Protein AF-0000000068981668 (afdb_homodimer)

Radius of gyration: 16.99 Å; Cα contacts (8 Å, |Δi|>4): 321; chains: 2; bounding box: 35×61×33 Å

Structure (mmCIF, N/CA/C/O backbone):
data_AF-0000000068981668-model_v1
#
loop_
_entity.id
_entity.type
_entity.pdbx_description
1 polymer 'Dynein light chain'
#
loop_
_atom_site.group_PDB
_atom_site.id
_atom_site.type_symbol
_atom_site.label_atom_id
_atom_site.label_alt_id
_atom_site.label_comp_id
_atom_site.label_asym_id
_atom_site.label_entity_id
_atom_site.label_seq_id
_atom_site.pdbx_PDB_ins_code
_atom_site.Cartn_x
_atom_site.Cartn_y
_atom_site.Cartn_z
_atom_site.occupancy
_atom_site.B_iso_or_equiv
_atom_site.auth_seq_id
_atom_site.auth_comp_id
_atom_site.auth_asym_id
_atom_site.auth_atom_id
_atom_site.pdbx_PDB_model_num
ATOM 1 N N . MET A 1 1 ? -19.75 30.391 8.539 1 38.31 1 MET A N 1
ATOM 2 C CA . MET A 1 1 ? -19.766 29.062 7.953 1 38.31 1 MET A CA 1
ATOM 3 C C . MET A 1 1 ? -18.719 28.156 8.609 1 38.31 1 MET A C 1
ATOM 5 O O . MET A 1 1 ? -17.531 28.5 8.633 1 38.31 1 MET A O 1
ATOM 9 N N . SER A 1 2 ? -18.969 27.375 9.609 1 41.41 2 SER A N 1
ATOM 10 C CA . SER A 1 2 ? -18.094 26.609 10.477 1 41.41 2 SER A CA 1
ATOM 11 C C . SER A 1 2 ? -17.156 25.719 9.664 1 41.41 2 SER A C 1
ATOM 13 O O . SER A 1 2 ? -17.609 24.969 8.789 1 41.41 2 SER A O 1
ATOM 15 N N . VAL A 1 3 ? -16.016 26.094 9.336 1 48.53 3 VAL A N 1
ATOM 16 C CA . VAL A 1 3 ? -15.094 25.297 8.539 1 48.53 3 VAL A CA 1
ATOM 17 C C . VAL A 1 3 ? -15.117 23.844 9.008 1 48.53 3 VAL A C 1
ATOM 19 O O . VAL A 1 3 ? -14.766 23.547 10.156 1 48.53 3 VAL A O 1
ATOM 22 N N . ASP A 1 4 ? -16.141 23.156 8.633 1 55.5 4 ASP A N 1
ATOM 23 C CA . ASP A 1 4 ? -16.375 21.75 8.969 1 55.5 4 ASP A CA 1
ATOM 24 C C . ASP A 1 4 ? -15.07 20.984 9.109 1 55.5 4 ASP A C 1
ATOM 26 O O . ASP A 1 4 ? -14.242 20.984 8.203 1 55.5 4 ASP A O 1
ATOM 30 N N . LYS A 1 5 ? -14.578 21.078 10.398 1 73.56 5 LYS A N 1
ATOM 31 C CA . LYS A 1 5 ? -13.32 20.484 10.836 1 73.56 5 LYS A CA 1
ATOM 32 C C . LYS A 1 5 ? -13.211 19.031 10.383 1 73.56 5 LYS A C 1
ATOM 34 O O . LYS A 1 5 ? -14.148 18.25 10.562 1 73.56 5 LYS A O 1
ATOM 39 N N . VAL A 1 6 ? -12.445 18.922 9.391 1 87.12 6 VAL A N 1
ATOM 40 C CA . VAL A 1 6 ? -12.156 17.562 8.961 1 87.12 6 VAL A CA 1
ATOM 41 C C . VAL A 1 6 ? -11.562 16.766 10.125 1 87.12 6 VAL A C 1
ATOM 43 O O . VAL A 1 6 ? -10.617 17.219 10.766 1 87.12 6 VAL A O 1
ATOM 46 N N . ASP A 1 7 ? -12.273 15.758 10.555 1 92.44 7 ASP A N 1
ATOM 47 C CA . ASP A 1 7 ? -11.773 14.906 11.633 1 92.44 7 ASP A CA 1
ATOM 48 C C . ASP A 1 7 ? -10.688 13.961 11.133 1 92.44 7 ASP A C 1
ATOM 50 O O . ASP A 1 7 ? -10.867 13.281 10.117 1 92.44 7 ASP A O 1
ATOM 54 N N . VAL A 1 8 ? -9.57 14.094 11.805 1 96.75 8 VAL A N 1
ATOM 55 C CA . VAL A 1 8 ? -8.445 13.242 11.453 1 96.75 8 VAL A CA 1
ATOM 56 C C . VAL A 1 8 ? -8.023 12.414 12.664 1 96.75 8 VAL A C 1
ATOM 58 O O . VAL A 1 8 ? -7.953 12.93 13.781 1 96.75 8 VAL A O 1
ATOM 61 N N . GLN A 1 9 ? -7.852 11.125 12.445 1 98.06 9 GLN A N 1
ATOM 62 C CA . GLN A 1 9 ? -7.391 10.227 13.5 1 98.06 9 GLN A CA 1
ATOM 63 C C . GLN A 1 9 ? -6.121 9.492 13.086 1 98.06 9 GLN A C 1
ATOM 65 O O . GLN A 1 9 ? -6.164 8.617 12.219 1 98.06 9 GLN A O 1
ATOM 70 N N . ILE A 1 10 ? -5.043 9.836 13.773 1 98.38 10 ILE A N 1
ATOM 71 C CA . ILE A 1 10 ? -3.82 9.07 13.555 1 98.38 10 ILE A CA 1
ATOM 72 C C . ILE A 1 10 ? -3.924 7.719 14.258 1 98.38 10 ILE A C 1
ATOM 74 O O . ILE A 1 10 ? -4.184 7.656 15.461 1 98.38 10 ILE A O 1
ATOM 78 N N . THR A 1 11 ? -3.754 6.695 13.453 1 98.38 11 THR A N 1
ATOM 79 C CA . THR A 1 11 ? -3.975 5.371 14.023 1 98.38 11 THR A CA 1
ATOM 80 C C . THR A 1 11 ? -2.646 4.68 14.312 1 98.38 11 THR A C 1
ATOM 82 O O . THR A 1 11 ? -2.578 3.777 15.156 1 98.38 11 THR A O 1
ATOM 85 N N . ASN A 1 12 ? -1.608 4.898 13.641 1 98.56 12 ASN A N 1
ATOM 86 C CA . ASN A 1 12 ? -0.27 4.344 13.82 1 98.56 12 ASN A CA 1
ATOM 87 C C . ASN A 1 12 ? 0.8 5.277 13.25 1 98.56 12 ASN A C 1
ATOM 89 O O . ASN A 1 12 ? 0.542 6.031 12.312 1 98.56 12 ASN A O 1
ATOM 93 N N . HIS A 1 13 ? 1.938 5.262 13.961 1 98.69 13 HIS A N 1
ATOM 94 C CA . HIS A 1 13 ? 2.988 6.133 13.445 1 98.69 13 HIS A CA 1
ATOM 95 C C . HIS A 1 13 ? 4.355 5.738 14 1 98.69 13 HIS A C 1
ATOM 97 O O . HIS A 1 13 ? 4.445 5.164 15.086 1 98.69 13 HIS A O 1
ATOM 103 N N . ASN A 1 14 ? 5.332 5.852 13.242 1 98.5 14 ASN A N 1
ATOM 104 C CA . ASN A 1 14 ? 6.746 5.973 13.57 1 98.5 14 ASN A CA 1
ATOM 105 C C . ASN A 1 14 ? 7.379 7.191 12.906 1 98.5 14 ASN A C 1
ATOM 107 O O . ASN A 1 14 ? 8.156 7.051 11.953 1 98.5 14 ASN A O 1
ATOM 111 N N . MET A 1 15 ? 6.961 8.406 13.414 1 97.94 15 MET A N 1
ATOM 112 C CA . MET A 1 15 ? 7.234 9.711 12.812 1 97.94 15 MET A CA 1
ATOM 113 C C . MET A 1 15 ? 7.207 10.812 13.875 1 97.94 15 MET A C 1
ATOM 115 O O . MET A 1 15 ? 6.332 10.82 14.742 1 97.94 15 MET A O 1
ATOM 119 N N . PRO A 1 16 ? 8.156 11.703 13.898 1 97.75 16 PRO A N 1
ATOM 120 C CA . PRO A 1 16 ? 8.125 12.781 14.883 1 97.75 16 PRO A CA 1
ATOM 121 C C . PRO A 1 16 ? 6.812 13.57 14.859 1 97.75 16 PRO A C 1
ATOM 123 O O . PRO A 1 16 ? 6.242 13.789 13.789 1 97.75 16 PRO A O 1
ATOM 126 N N . GLU A 1 17 ? 6.445 14.047 16.047 1 97.56 17 GLU A N 1
ATOM 127 C CA . GLU A 1 17 ? 5.16 14.719 16.203 1 97.56 17 GLU A CA 1
ATOM 128 C C . GLU A 1 17 ? 5.062 15.938 15.281 1 97.56 17 GLU A C 1
ATOM 130 O O . GLU A 1 17 ? 4.008 16.203 14.703 1 97.56 17 GLU A O 1
ATOM 135 N N . SER A 1 18 ? 6.086 16.656 15.219 1 97.25 18 SER A N 1
ATOM 136 C CA . SER A 1 18 ? 6.086 17.844 14.375 1 97.25 18 SER A CA 1
ATOM 137 C C . SER A 1 18 ? 5.852 17.484 12.914 1 97.25 18 SER A C 1
ATOM 139 O O . SER A 1 18 ? 5.117 18.188 12.203 1 97.25 18 SER A O 1
ATOM 141 N N . MET A 1 19 ? 6.457 16.438 12.469 1 98.06 19 MET A N 1
ATOM 142 C CA . MET A 1 19 ? 6.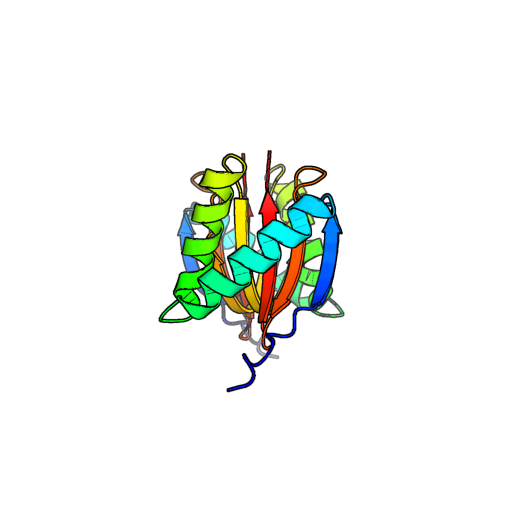281 15.969 11.102 1 98.06 19 MET A CA 1
ATOM 143 C C . MET A 1 19 ? 4.867 15.43 10.891 1 98.06 19 MET A C 1
ATOM 145 O O . MET A 1 19 ? 4.254 15.68 9.852 1 98.06 19 MET A O 1
ATOM 149 N N . GLN A 1 20 ? 4.324 14.742 11.844 1 98.5 20 GLN A N 1
ATOM 150 C CA . GLN A 1 20 ? 2.963 14.219 11.758 1 98.5 20 GLN A CA 1
ATOM 151 C C . GLN A 1 20 ? 1.961 15.336 11.484 1 98.5 20 GLN A C 1
ATOM 153 O O . GLN A 1 20 ? 1.127 15.227 10.586 1 98.5 20 GLN A O 1
ATOM 158 N N . ASP A 1 21 ? 2.133 16.406 12.281 1 97.69 21 ASP A N 1
ATOM 159 C CA . ASP A 1 21 ? 1.207 17.516 12.18 1 97.69 21 ASP A CA 1
ATOM 160 C C . ASP A 1 21 ? 1.239 18.141 10.781 1 97.69 21 ASP A C 1
ATOM 162 O O . ASP A 1 21 ? 0.191 18.391 10.18 1 97.69 21 ASP A O 1
ATOM 166 N N . GLU A 1 22 ? 2.447 18.328 10.328 1 98.06 22 GLU A N 1
ATOM 167 C CA . GLU A 1 22 ? 2.619 18.922 9.008 1 98.06 22 GLU A CA 1
ATOM 168 C C . GLU A 1 22 ? 2.078 18 7.914 1 98.06 22 GLU A C 1
ATOM 170 O O . GLU A 1 22 ? 1.377 18.453 7.008 1 98.06 22 GLU A O 1
ATOM 175 N N . VAL A 1 23 ? 2.334 16.734 7.945 1 98.62 23 VAL A N 1
ATOM 176 C CA . VAL A 1 23 ? 1.944 15.75 6.938 1 98.62 23 VAL A CA 1
ATOM 177 C C . VAL A 1 23 ? 0.423 15.617 6.902 1 98.62 23 VAL A C 1
ATOM 179 O O . VAL A 1 23 ? -0.183 15.617 5.828 1 98.62 23 VAL A O 1
ATOM 182 N N . VAL A 1 24 ? -0.164 15.547 8.062 1 98.5 24 VAL A N 1
ATOM 183 C CA . VAL A 1 24 ? -1.61 15.375 8.148 1 98.5 24 VAL A CA 1
ATOM 184 C C . VAL A 1 24 ? -2.311 16.609 7.598 1 98.5 24 VAL A C 1
ATOM 186 O O . VAL A 1 24 ? -3.268 16.5 6.828 1 98.5 24 VAL A O 1
ATOM 189 N N . LYS A 1 25 ? -1.823 17.781 7.992 1 97.88 25 LYS A N 1
ATOM 190 C CA . LYS A 1 25 ? -2.395 19.031 7.492 1 97.88 25 LYS A CA 1
ATOM 191 C C . LYS A 1 25 ? -2.312 19.109 5.969 1 97.88 25 LYS A C 1
ATOM 193 O O . LYS A 1 25 ? -3.293 19.453 5.305 1 97.88 25 LYS A O 1
ATOM 198 N N . SER A 1 26 ? -1.172 18.781 5.449 1 98.56 26 SER A N 1
ATOM 199 C CA . SER A 1 26 ? -0.969 18.812 4.004 1 98.56 26 SER A CA 1
ATOM 200 C C . SER A 1 26 ? -1.841 17.766 3.309 1 98.56 26 SER A C 1
ATOM 202 O O . SER A 1 26 ? -2.396 18.031 2.238 1 98.56 26 SER A O 1
ATOM 204 N N . ALA A 1 27 ? -1.957 16.609 3.918 1 98.69 27 ALA A N 1
ATOM 205 C CA . ALA A 1 27 ? -2.76 15.539 3.338 1 98.69 27 ALA A CA 1
ATOM 206 C C . ALA A 1 27 ? -4.227 15.945 3.227 1 98.69 27 ALA A C 1
ATOM 208 O O . ALA A 1 27 ? -4.883 15.656 2.225 1 98.69 27 ALA A O 1
ATOM 209 N N . VAL A 1 28 ? -4.684 16.594 4.27 1 98.12 28 VAL A N 1
ATOM 210 C CA . VAL A 1 28 ? -6.07 17.047 4.266 1 98.12 28 VAL A CA 1
ATOM 211 C C . VAL A 1 28 ? -6.281 18.062 3.145 1 98.12 28 VAL A C 1
ATOM 213 O O . VAL A 1 28 ? -7.258 17.984 2.395 1 98.12 28 VAL A O 1
ATOM 216 N N . ALA A 1 29 ? -5.352 18.984 3.008 1 98.12 29 ALA A N 1
ATOM 217 C CA . ALA A 1 29 ? -5.445 20 1.956 1 98.12 29 ALA A CA 1
ATOM 218 C C . ALA A 1 29 ? -5.418 19.359 0.573 1 98.12 29 ALA A C 1
ATOM 220 O O . ALA A 1 29 ? -6.215 19.703 -0.299 1 98.12 29 ALA A O 1
ATOM 221 N N . ILE A 1 30 ? -4.555 18.422 0.35 1 98.56 30 ILE A N 1
ATOM 222 C CA . ILE A 1 30 ? -4.402 17.734 -0.933 1 98.56 30 ILE A CA 1
ATOM 223 C C . ILE A 1 30 ? -5.652 16.922 -1.239 1 98.56 30 ILE A C 1
ATOM 225 O O . ILE A 1 30 ? -6.125 16.891 -2.379 1 98.56 30 ILE A O 1
ATOM 229 N N . LEU A 1 31 ? -6.148 16.281 -0.187 1 98 31 LEU A N 1
ATOM 230 C CA . LEU A 1 31 ? -7.348 15.453 -0.348 1 98 31 LEU A CA 1
ATOM 231 C C . LEU A 1 31 ? -8.531 16.312 -0.799 1 98 31 LEU A C 1
ATOM 233 O O . LEU A 1 31 ? -9.289 15.906 -1.683 1 98 31 LEU A O 1
ATOM 237 N N . MET A 1 32 ? -8.664 17.5 -0.226 1 95.81 32 MET A N 1
ATOM 238 C CA . MET A 1 32 ? -9.766 18.391 -0.525 1 95.81 32 MET A CA 1
ATOM 239 C C . MET A 1 32 ? -9.664 18.938 -1.948 1 95.81 32 MET A C 1
ATOM 241 O O . MET A 1 32 ? -10.672 19.297 -2.557 1 95.81 32 MET A O 1
ATOM 245 N N . GLU A 1 33 ? -8.469 18.844 -2.5 1 96.94 33 GLU A N 1
ATOM 246 C CA . GLU A 1 33 ? -8.25 19.375 -3.844 1 96.94 33 GLU A CA 1
ATOM 247 C C . GLU A 1 33 ? -8.273 18.266 -4.887 1 96.94 33 GLU A C 1
ATOM 249 O O . GLU A 1 33 ? -8.305 18.531 -6.09 1 96.94 33 GLU A O 1
ATOM 254 N N . SER A 1 34 ? -8.258 17.047 -4.445 1 97.38 34 SER A N 1
ATOM 255 C CA . SER A 1 34 ? -8.148 15.914 -5.363 1 97.38 34 SER A CA 1
ATOM 256 C C . SER A 1 34 ? -9.5 15.562 -5.973 1 97.38 34 SER A C 1
ATOM 258 O O . SER A 1 34 ? -10.406 15.125 -5.266 1 97.38 34 SER A O 1
ATOM 260 N N . ASN A 1 35 ? -9.508 15.734 -7.34 1 97.06 35 ASN A N 1
ATOM 261 C CA . ASN A 1 35 ? -10.68 15.375 -8.133 1 97.06 35 ASN A CA 1
ATOM 262 C C . ASN A 1 35 ? -10.281 14.75 -9.461 1 97.06 35 ASN A C 1
ATOM 264 O O . ASN A 1 35 ? -9.711 15.422 -10.328 1 97.06 35 ASN A O 1
ATOM 268 N N . PRO A 1 36 ? -10.633 13.461 -9.562 1 97.88 36 PRO A N 1
ATOM 269 C CA . PRO A 1 36 ? -11.32 12.523 -8.68 1 97.88 36 PRO A CA 1
ATOM 270 C C . PRO A 1 36 ? -10.469 12.094 -7.488 1 97.88 36 PRO A C 1
ATOM 272 O O . PRO A 1 36 ? -9.25 12.32 -7.484 1 97.88 36 PRO A O 1
ATOM 275 N N . LEU A 1 37 ? -11.039 11.445 -6.422 1 96.62 37 LEU A N 1
ATOM 276 C CA . LEU A 1 37 ? -10.406 11.094 -5.152 1 96.62 37 LEU A CA 1
ATOM 277 C C . LEU A 1 37 ? -9.188 10.211 -5.375 1 96.62 37 LEU A C 1
ATOM 279 O O . LEU A 1 37 ? -8.203 10.305 -4.633 1 96.62 37 LEU A O 1
ATOM 283 N N . ASN A 1 38 ? -9.25 9.43 -6.406 1 98.25 38 ASN A N 1
ATOM 284 C CA . ASN A 1 38 ? -8.195 8.445 -6.625 1 98.25 38 ASN A CA 1
ATOM 285 C C . ASN A 1 38 ? -6.93 9.102 -7.168 1 98.25 38 ASN A C 1
ATOM 287 O O . ASN A 1 38 ? -5.918 8.43 -7.375 1 98.25 38 ASN A O 1
ATOM 291 N N . THR A 1 39 ? -6.879 10.445 -7.387 1 98.62 39 THR A N 1
ATOM 292 C CA . THR A 1 39 ? -5.664 11.164 -7.766 1 98.62 39 THR A CA 1
ATOM 293 C C . THR A 1 39 ? -4.84 11.516 -6.535 1 98.62 39 THR A C 1
ATOM 295 O O . THR A 1 39 ? -3.664 11.867 -6.648 1 98.62 39 THR A O 1
ATOM 298 N N . PHE A 1 40 ? -5.41 11.32 -5.348 1 98.81 40 PHE A N 1
ATOM 299 C CA . PHE A 1 40 ? -4.805 11.727 -4.086 1 98.81 40 PHE A CA 1
ATOM 300 C C . PHE A 1 40 ? -3.477 11.016 -3.865 1 98.81 40 PHE A C 1
ATOM 302 O O . PHE A 1 40 ? -2.469 11.648 -3.545 1 98.81 40 PHE A O 1
ATOM 309 N N . PRO A 1 41 ? -3.434 9.688 -4.086 1 98.94 41 PRO A N 1
ATOM 310 C CA . PRO A 1 41 ? -2.184 9 -3.748 1 98.94 41 PRO A CA 1
ATOM 311 C C . PRO A 1 41 ? -0.99 9.531 -4.543 1 98.94 41 PRO A C 1
ATOM 313 O O . PRO A 1 41 ? 0.103 9.68 -3.99 1 98.94 41 PRO A O 1
ATOM 316 N N . ALA A 1 42 ? -1.28 9.844 -5.766 1 98.88 42 ALA A N 1
ATOM 317 C CA . ALA A 1 42 ? -0.193 10.344 -6.605 1 98.88 42 ALA A CA 1
ATOM 318 C C . ALA A 1 42 ? 0.277 11.719 -6.137 1 98.88 42 ALA A C 1
ATOM 320 O O . ALA A 1 42 ? 1.48 11.969 -6.039 1 98.88 42 ALA A O 1
ATOM 321 N N . LYS A 1 43 ? -0.641 12.539 -5.844 1 98.88 43 LYS A N 1
ATOM 322 C CA . LYS A 1 43 ? -0.322 13.891 -5.387 1 98.88 43 LYS A CA 1
ATOM 323 C C . LYS A 1 43 ? 0.379 13.859 -4.031 1 98.88 43 LYS A C 1
ATOM 325 O O . LYS A 1 43 ? 1.348 14.586 -3.807 1 98.88 43 LYS A O 1
ATOM 330 N N . MET A 1 44 ? -0.106 13.008 -3.178 1 98.94 44 MET A N 1
ATOM 331 C CA . MET A 1 44 ? 0.476 12.906 -1.843 1 98.94 44 MET A CA 1
ATOM 332 C C . MET A 1 44 ? 1.9 12.367 -1.91 1 98.94 44 MET A C 1
ATOM 334 O O . MET A 1 44 ? 2.795 12.875 -1.231 1 98.94 44 MET A O 1
ATOM 338 N N . LYS A 1 45 ? 2.041 11.328 -2.643 1 98.94 45 LYS A N 1
ATOM 339 C CA . LYS A 1 45 ? 3.383 10.781 -2.816 1 98.94 45 LYS A CA 1
ATOM 340 C C . LYS A 1 45 ? 4.344 11.836 -3.357 1 98.94 45 LYS A C 1
ATOM 342 O O . LYS A 1 45 ? 5.488 11.93 -2.906 1 98.94 45 LYS A O 1
ATOM 347 N N . GLU A 1 46 ? 3.914 12.555 -4.344 1 98.75 46 GLU A N 1
ATOM 348 C CA . GLU A 1 46 ? 4.738 13.609 -4.926 1 98.75 46 GLU A CA 1
ATOM 349 C C . GLU A 1 46 ? 5.109 14.656 -3.883 1 98.75 46 GLU A C 1
ATOM 351 O O . GLU A 1 46 ? 6.266 15.086 -3.811 1 98.75 46 GLU A O 1
ATOM 356 N N . TYR A 1 47 ? 4.16 15.086 -3.129 1 98.81 47 TYR A N 1
ATOM 357 C CA . TYR A 1 47 ? 4.395 16.047 -2.062 1 98.81 47 TYR A CA 1
ATOM 358 C C . TYR A 1 47 ? 5.465 15.547 -1.097 1 98.81 47 TYR A C 1
ATOM 360 O O . TYR A 1 47 ? 6.387 16.281 -0.743 1 98.81 47 TYR A O 1
ATOM 368 N N . MET A 1 48 ? 5.344 14.312 -0.689 1 98.81 48 MET A N 1
ATOM 369 C CA . MET A 1 48 ? 6.27 13.734 0.282 1 98.81 48 MET A CA 1
ATOM 370 C C . MET A 1 48 ? 7.672 13.617 -0.304 1 98.81 48 MET A C 1
ATOM 372 O O . MET A 1 48 ? 8.656 13.93 0.365 1 98.81 48 MET A O 1
ATOM 376 N N . ASP A 1 49 ? 7.684 13.188 -1.525 1 98.62 49 ASP A N 1
ATOM 377 C CA . ASP A 1 49 ? 8.977 13.031 -2.188 1 98.62 49 ASP A CA 1
ATOM 378 C C . ASP A 1 49 ? 9.688 14.383 -2.32 1 98.62 49 ASP A C 1
ATOM 380 O O . ASP A 1 49 ? 10.914 14.453 -2.221 1 98.62 49 ASP A O 1
ATOM 384 N N . ARG A 1 50 ? 8.969 15.367 -2.535 1 98.44 50 ARG A N 1
ATOM 385 C CA . ARG A 1 50 ? 9.523 16.703 -2.715 1 98.44 50 ARG A CA 1
ATOM 386 C C . ARG A 1 50 ? 9.93 17.312 -1.377 1 98.44 50 ARG A C 1
ATOM 388 O O . ARG A 1 50 ? 10.977 17.953 -1.274 1 98.44 50 ARG A O 1
ATOM 395 N N . THR A 1 51 ? 9.148 17.078 -0.385 1 98.25 51 THR A N 1
ATOM 396 C CA . THR A 1 51 ? 9.305 17.75 0.896 1 98.25 51 THR A CA 1
ATOM 397 C C . THR A 1 51 ? 10.328 17.031 1.769 1 98.25 51 THR A C 1
ATOM 399 O O . THR A 1 51 ? 11.094 17.672 2.488 1 98.25 51 THR A O 1
ATOM 402 N N . TYR A 1 52 ? 10.367 15.656 1.704 1 97.25 52 TYR A N 1
ATOM 403 C CA . TYR A 1 52 ? 11.164 14.906 2.668 1 97.25 52 TYR A CA 1
ATOM 404 C C . TYR A 1 52 ? 12.148 13.984 1.961 1 97.25 52 TYR A C 1
ATOM 406 O O . TYR A 1 52 ? 12.688 13.062 2.57 1 97.25 52 TYR A O 1
ATOM 414 N N . ARG A 1 53 ? 12.414 14.109 0.78 1 95.25 53 ARG A N 1
ATOM 415 C CA . ARG A 1 53 ? 13.297 13.281 -0.032 1 95.25 53 ARG A CA 1
ATOM 416 C C . ARG A 1 53 ? 12.57 12.055 -0.555 1 95.25 53 ARG A C 1
ATOM 418 O O . ARG A 1 53 ? 11.617 11.57 0.073 1 95.25 53 ARG A O 1
ATOM 425 N N . PRO A 1 54 ? 13.023 11.445 -1.547 1 96.94 54 PRO A N 1
ATOM 426 C CA . PRO A 1 54 ? 12.258 10.477 -2.334 1 96.94 54 PRO A CA 1
ATOM 427 C C . PRO A 1 54 ? 12.148 9.117 -1.645 1 96.94 54 PRO A C 1
ATOM 429 O O . PRO A 1 54 ? 12.883 8.836 -0.695 1 96.94 54 PRO A O 1
ATOM 432 N N . ARG A 1 55 ? 11.227 8.266 -2.195 1 97.31 55 ARG A N 1
ATOM 433 C CA . ARG A 1 55 ? 10.906 6.859 -1.956 1 97.31 55 ARG A CA 1
ATOM 434 C C . ARG A 1 55 ? 9.758 6.723 -0.96 1 97.31 55 ARG A C 1
ATOM 436 O O . ARG A 1 55 ? 9.828 5.914 -0.032 1 97.31 55 ARG A O 1
ATOM 443 N N . TRP A 1 56 ? 8.875 7.641 -1.054 1 98.81 56 TRP A N 1
ATOM 444 C CA . TRP A 1 56 ? 7.621 7.504 -0.322 1 98.81 56 TRP A CA 1
ATOM 445 C C . TRP A 1 56 ? 6.598 6.723 -1.14 1 98.81 56 TRP A C 1
ATO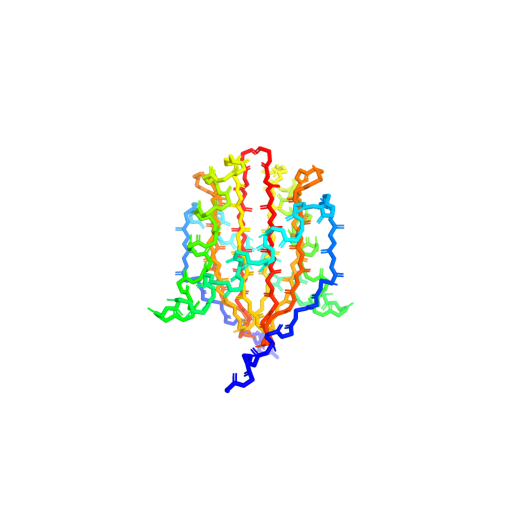M 447 O O . TRP A 1 56 ? 6.652 6.719 -2.371 1 98.81 56 TRP A O 1
ATOM 457 N N . HIS A 1 57 ? 5.617 6.074 -0.506 1 98.94 57 HIS A N 1
ATOM 458 C CA . HIS A 1 57 ? 4.477 5.352 -1.055 1 98.94 57 HIS A CA 1
ATOM 459 C C . HIS A 1 57 ? 3.184 5.738 -0.345 1 98.94 57 HIS A C 1
ATOM 461 O O . HIS A 1 57 ? 3.188 6.008 0.858 1 98.94 57 HIS A O 1
ATOM 467 N N . CYS A 1 58 ? 2.143 5.781 -1.076 1 98.94 58 CYS A N 1
ATOM 468 C CA . CYS A 1 58 ? 0.872 6.199 -0.494 1 98.94 58 CYS A CA 1
ATOM 469 C C . CYS A 1 58 ? -0.244 5.234 -0.872 1 98.94 58 CYS A C 1
ATOM 471 O O . CYS A 1 58 ? -0.424 4.914 -2.049 1 98.94 58 CYS A O 1
ATOM 473 N N . ILE A 1 59 ? -0.954 4.719 0.072 1 98.94 59 ILE A N 1
ATOM 474 C CA . ILE A 1 59 ? -2.158 3.91 -0.079 1 98.94 59 ILE A CA 1
ATOM 475 C C . ILE A 1 59 ? -3.346 4.625 0.562 1 98.94 59 ILE A C 1
ATOM 477 O O . ILE A 1 59 ? -3.229 5.172 1.662 1 98.94 59 ILE A O 1
ATOM 481 N N . MET A 1 60 ? -4.414 4.738 -0.107 1 98.88 60 MET A N 1
ATOM 482 C CA . MET A 1 60 ? -5.633 5.328 0.44 1 98.88 60 MET A CA 1
ATOM 483 C C . MET A 1 60 ? -6.84 4.438 0.156 1 98.88 60 MET A C 1
ATOM 485 O O . MET A 1 60 ? -7.035 3.994 -0.977 1 98.88 60 MET A O 1
ATOM 489 N N . GLY A 1 61 ? -7.664 4.215 1.151 1 98.5 61 GLY A N 1
ATOM 490 C CA . GLY A 1 61 ? -8.883 3.457 0.931 1 98.5 61 GLY A CA 1
ATOM 491 C C . GLY A 1 61 ? -9.727 3.305 2.184 1 98.5 61 GLY A C 1
ATOM 492 O O . GLY A 1 61 ? -9.352 3.791 3.254 1 98.5 61 GLY A O 1
ATOM 493 N N . LYS A 1 62 ? -10.852 2.637 2.051 1 97.62 62 LYS A N 1
ATOM 494 C CA . LYS A 1 62 ? -11.773 2.455 3.17 1 97.62 62 LYS A CA 1
ATOM 495 C C . LYS A 1 62 ? -11.703 1.031 3.713 1 97.62 62 LYS A C 1
ATOM 497 O O . LYS A 1 62 ? -11.992 0.794 4.887 1 97.62 62 LYS A O 1
ATOM 502 N N . ASN A 1 63 ? -11.281 0.102 2.867 1 97.31 63 ASN A N 1
ATOM 503 C CA . ASN A 1 63 ? -11.242 -1.311 3.234 1 97.31 63 ASN A CA 1
ATOM 504 C C . ASN A 1 63 ? -10.008 -2.006 2.664 1 97.31 63 ASN A C 1
ATOM 506 O O . ASN A 1 63 ? -10.047 -2.531 1.55 1 97.31 63 ASN A O 1
ATOM 510 N N . TYR A 1 64 ? -8.984 -2.045 3.482 1 98.62 64 TYR A N 1
ATOM 511 C CA . TYR A 1 64 ? -7.766 -2.748 3.09 1 98.62 64 TYR A CA 1
ATOM 512 C C . TYR A 1 64 ? -6.902 -3.068 4.305 1 98.62 64 TYR A C 1
ATOM 514 O O . TYR A 1 64 ? -7.074 -2.473 5.371 1 98.62 64 TYR A O 1
ATOM 522 N N . CYS A 1 65 ? -5.996 -3.973 4.191 1 98.69 65 CYS A N 1
ATOM 523 C CA . CYS A 1 65 ? -4.934 -4.285 5.141 1 98.69 65 CYS A CA 1
ATOM 524 C C . CYS A 1 65 ? -3.578 -4.344 4.441 1 98.69 65 CYS A C 1
ATOM 526 O O . CYS A 1 65 ? -3.51 -4.398 3.213 1 98.69 65 CYS A O 1
ATOM 528 N N . SER A 1 66 ? -2.533 -4.211 5.188 1 98.81 66 SER A N 1
ATOM 529 C CA . SER A 1 66 ? -1.218 -4.113 4.562 1 98.81 66 SER A CA 1
ATOM 530 C C . SER A 1 66 ? -0.127 -4.641 5.488 1 98.81 66 SER A C 1
ATOM 532 O O . SER A 1 66 ? -0.352 -4.805 6.691 1 98.81 66 SER A O 1
ATOM 534 N N . ASN A 1 67 ? 0.918 -4.984 4.977 1 98.81 67 ASN A N 1
ATOM 535 C CA . ASN A 1 67 ? 2.197 -5.199 5.645 1 98.81 67 ASN A CA 1
ATOM 536 C C . ASN A 1 67 ? 3.361 -4.676 4.812 1 98.81 67 ASN A C 1
ATOM 538 O O . ASN A 1 67 ? 3.582 -5.137 3.689 1 98.81 67 ASN A O 1
ATOM 542 N N . VAL A 1 68 ? 4.027 -3.59 5.336 1 98.56 68 VAL A N 1
ATOM 543 C CA . VAL A 1 68 ? 5.07 -2.9 4.586 1 98.56 68 VAL A CA 1
ATOM 544 C C . VAL A 1 68 ? 6.305 -2.725 5.469 1 98.56 68 VAL A C 1
ATOM 546 O O . VAL A 1 68 ? 6.211 -2.754 6.695 1 98.56 68 VAL A O 1
ATOM 549 N N . SER A 1 69 ? 7.469 -2.623 4.898 1 97.56 69 SER A N 1
ATOM 550 C CA . SER A 1 69 ? 8.688 -2.215 5.594 1 97.56 69 SER A CA 1
ATOM 551 C C . SER A 1 69 ? 9 -0.747 5.332 1 97.56 69 SER A C 1
ATOM 553 O O . SER A 1 69 ? 8.68 -0.214 4.27 1 97.56 69 SER A O 1
ATOM 555 N N . PHE A 1 70 ? 9.5 -0.079 6.246 1 97.62 70 PHE A N 1
ATOM 556 C CA . PHE A 1 70 ? 9.766 1.351 6.145 1 97.62 70 PHE A CA 1
ATOM 557 C C . PHE A 1 70 ? 11.047 1.719 6.879 1 97.62 70 PHE A C 1
ATOM 559 O O . PHE A 1 70 ? 11.547 0.943 7.703 1 97.62 70 PHE A O 1
ATOM 566 N N . VAL A 1 71 ? 11.555 2.873 6.52 1 96.44 71 VAL A N 1
ATOM 567 C CA . VAL A 1 71 ? 12.672 3.461 7.258 1 96.44 71 VAL A CA 1
ATOM 568 C C . VAL A 1 71 ? 12.156 4.086 8.555 1 96.44 71 VAL A C 1
ATOM 570 O O . VAL A 1 71 ? 11.133 4.766 8.562 1 96.44 71 VAL A O 1
ATOM 573 N N . GLU A 1 72 ? 12.945 3.834 9.578 1 96.75 72 GLU A N 1
ATOM 574 C CA . GLU A 1 72 ? 12.555 4.355 10.891 1 96.75 72 GLU A CA 1
ATOM 575 C C . GLU A 1 72 ? 12.297 5.859 10.828 1 96.75 72 GLU A C 1
ATOM 577 O O . GLU A 1 72 ? 13.062 6.598 10.203 1 96.75 72 GLU A O 1
ATOM 582 N N . GLY A 1 73 ? 11.156 6.297 11.422 1 97.62 73 GLY A N 1
ATOM 583 C CA . GLY A 1 73 ? 10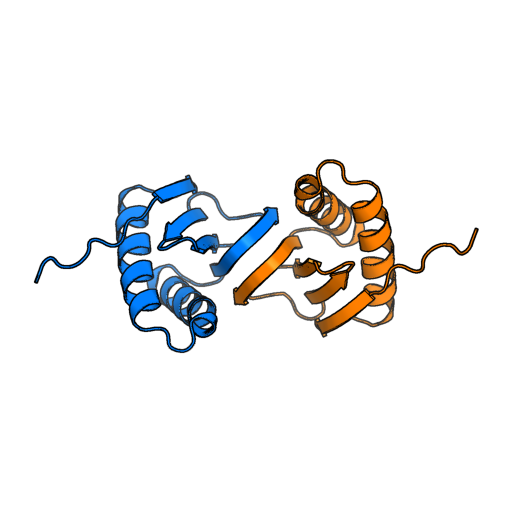.836 7.711 11.508 1 97.62 73 GLY A CA 1
ATOM 584 C C . GLY A 1 73 ? 10.031 8.219 10.328 1 97.62 73 GLY A C 1
ATOM 585 O O . GLY A 1 73 ? 9.703 9.406 10.258 1 97.62 73 GLY A O 1
ATOM 586 N N . ASN A 1 74 ? 9.734 7.309 9.383 1 98.31 74 ASN A N 1
ATOM 587 C CA . ASN A 1 74 ? 9.094 7.734 8.141 1 98.31 74 ASN A CA 1
ATOM 588 C C . ASN A 1 74 ? 7.867 6.883 7.828 1 98.31 74 ASN A C 1
ATOM 590 O O . ASN A 1 74 ? 7.758 6.324 6.734 1 98.31 74 ASN A O 1
ATOM 594 N N . PHE A 1 75 ? 6.957 6.824 8.789 1 98.81 75 PHE A N 1
ATOM 595 C CA . PHE A 1 75 ? 5.75 6.012 8.672 1 98.81 75 PHE A CA 1
ATOM 596 C C . PHE A 1 75 ? 4.586 6.66 9.406 1 98.81 75 PHE A C 1
ATOM 598 O O . PHE A 1 75 ? 4.727 7.078 10.555 1 98.81 75 PHE A O 1
ATOM 605 N N . ILE A 1 76 ? 3.422 6.723 8.727 1 98.88 76 ILE A N 1
ATOM 606 C CA . ILE A 1 76 ? 2.23 7.191 9.422 1 98.88 76 ILE A CA 1
ATOM 607 C C . ILE A 1 76 ? 0.982 6.617 8.75 1 98.88 76 ILE A C 1
ATOM 609 O O . ILE A 1 76 ? 0.93 6.484 7.527 1 98.88 76 ILE A O 1
ATOM 613 N N . THR A 1 77 ? -0.003 6.246 9.523 1 98.88 77 THR A N 1
ATOM 614 C CA . THR A 1 77 ? -1.343 5.875 9.086 1 98.88 77 THR A CA 1
ATOM 615 C C . THR A 1 77 ? -2.396 6.73 9.781 1 98.88 77 THR A C 1
ATOM 617 O O . THR A 1 77 ? -2.359 6.906 11 1 98.88 77 THR A O 1
ATOM 620 N N . PHE A 1 78 ? -3.33 7.234 9.094 1 98.81 78 PHE A N 1
ATOM 621 C CA . PHE A 1 78 ? -4.379 8.039 9.703 1 98.81 78 PHE A CA 1
ATOM 622 C C . PHE A 1 78 ? -5.668 7.953 8.891 1 98.81 78 PHE A C 1
ATOM 624 O O . PHE A 1 78 ? -5.652 7.535 7.734 1 98.81 78 PHE A O 1
ATOM 631 N N . ILE A 1 79 ? -6.785 8.336 9.5 1 98.69 79 ILE A N 1
ATOM 632 C CA . ILE A 1 79 ? -8.109 8.289 8.891 1 98.69 79 ILE A CA 1
ATOM 633 C C . ILE A 1 79 ? -8.625 9.703 8.656 1 98.69 79 ILE A C 1
ATOM 635 O O . ILE A 1 79 ? -8.555 10.555 9.547 1 98.69 79 ILE A O 1
ATOM 639 N N . VAL A 1 80 ? -9.078 9.945 7.48 1 97.06 80 VAL A N 1
ATOM 640 C CA . VAL A 1 80 ? -9.719 11.211 7.125 1 97.06 80 VAL A CA 1
ATOM 641 C C . VAL A 1 80 ? -10.992 10.938 6.328 1 97.06 80 VAL A C 1
ATOM 643 O O . VAL A 1 80 ? -10.945 10.32 5.258 1 97.06 80 VAL A O 1
ATOM 646 N N . ASP A 1 81 ? -12.141 11.383 6.871 1 93.44 81 ASP A N 1
ATOM 647 C CA . ASP A 1 81 ? -13.422 11.219 6.199 1 93.44 81 ASP A CA 1
ATOM 648 C C . ASP A 1 81 ? -13.656 9.766 5.797 1 93.44 81 ASP A C 1
ATOM 650 O O . ASP A 1 81 ? -14.039 9.484 4.656 1 93.44 81 ASP A O 1
ATOM 654 N N . GLY A 1 82 ? -13.25 8.867 6.656 1 95.75 82 GLY A N 1
ATOM 655 C CA . GLY A 1 82 ? -13.516 7.453 6.457 1 95.75 82 GLY A CA 1
ATOM 656 C C . GLY A 1 82 ? -12.477 6.762 5.605 1 95.75 82 GLY A C 1
ATOM 657 O O . GLY A 1 82 ? -12.5 5.539 5.449 1 95.75 82 GLY A O 1
ATOM 658 N N . HIS A 1 83 ? -11.562 7.492 5.082 1 97.75 83 HIS A N 1
ATOM 659 C CA . HIS A 1 83 ? -10.469 6.906 4.305 1 97.75 83 HIS A CA 1
ATOM 660 C C . HIS A 1 83 ? -9.234 6.68 5.168 1 97.75 83 HIS A C 1
ATOM 662 O O . HIS A 1 83 ? -8.828 7.566 5.922 1 97.75 83 HIS A O 1
ATOM 668 N N . VAL A 1 84 ? -8.74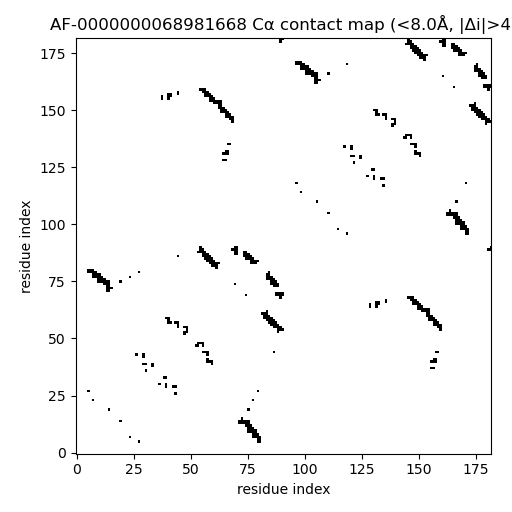2 5.496 5.102 1 98.56 84 VAL A N 1
ATOM 669 C CA . VAL A 1 84 ? -7.473 5.176 5.746 1 98.56 84 VAL A CA 1
ATOM 670 C C . VAL A 1 84 ? -6.316 5.496 4.805 1 98.56 84 VAL A C 1
ATOM 672 O O . VAL A 1 84 ? -6.285 5.023 3.666 1 98.56 84 VAL A O 1
ATOM 675 N N . ILE A 1 85 ? -5.387 6.312 5.266 1 98.88 85 ILE A N 1
ATOM 676 C CA . ILE A 1 85 ? -4.23 6.719 4.473 1 98.88 85 ILE A CA 1
ATOM 677 C C . ILE A 1 85 ? -2.953 6.176 5.109 1 98.88 85 ILE A C 1
ATOM 679 O O . ILE A 1 85 ? -2.721 6.355 6.305 1 98.88 85 ILE A O 1
ATOM 683 N N . LEU A 1 86 ? -2.193 5.48 4.34 1 98.94 86 LEU A N 1
ATOM 684 C CA . LEU A 1 86 ? -0.891 4.953 4.734 1 98.94 86 LEU A CA 1
ATOM 685 C C . LEU A 1 86 ? 0.229 5.629 3.949 1 98.94 86 LEU A C 1
ATOM 687 O O . LEU A 1 86 ? 0.233 5.598 2.717 1 98.94 86 LEU A O 1
ATOM 691 N N . LEU A 1 87 ? 1.132 6.301 4.656 1 98.94 87 LEU A N 1
ATOM 692 C CA . LEU A 1 87 ? 2.338 6.91 4.102 1 98.94 87 LEU A CA 1
ATOM 693 C C . LEU A 1 87 ? 3.59 6.293 4.719 1 98.94 87 LEU A C 1
ATOM 695 O O . LEU A 1 87 ? 3.703 6.195 5.941 1 98.94 87 LEU A O 1
ATOM 699 N N . PHE A 1 88 ? 4.461 5.828 3.811 1 98.88 88 PHE A N 1
ATOM 700 C CA . PHE A 1 88 ? 5.699 5.285 4.352 1 98.88 88 PHE A CA 1
ATOM 701 C C . PHE A 1 88 ? 6.844 5.445 3.355 1 98.88 88 PHE A C 1
ATOM 703 O O . PHE A 1 88 ? 6.621 5.453 2.143 1 98.88 88 PHE A O 1
ATOM 710 N N . ARG A 1 89 ? 8 5.664 3.902 1 98.56 89 ARG A N 1
ATOM 711 C CA . ARG A 1 89 ? 9.211 5.793 3.096 1 98.56 89 ARG A CA 1
ATOM 712 C C . ARG A 1 89 ? 10.055 4.523 3.164 1 98.56 89 ARG A C 1
ATOM 714 O O . ARG A 1 89 ? 10.102 3.859 4.203 1 98.56 89 ARG A O 1
ATOM 721 N N . THR A 1 90 ? 10.68 4.199 2.064 1 97.94 90 THR A N 1
ATOM 722 C CA . THR A 1 90 ? 11.586 3.055 2.057 1 97.94 90 THR A CA 1
ATOM 723 C C . THR A 1 90 ? 13.023 3.512 1.858 1 97.94 90 THR A C 1
ATOM 725 O O . THR A 1 90 ? 13.281 4.695 1.64 1 97.94 90 THR A O 1
ATOM 728 N N . ALA A 1 91 ? 14.039 2.521 2.041 1 89.56 91 ALA A N 1
ATOM 729 C CA . ALA A 1 91 ? 15.461 2.842 1.962 1 89.56 91 ALA A CA 1
ATOM 730 C C . ALA A 1 91 ? 15.914 2.988 0.511 1 89.56 91 ALA A C 1
ATOM 732 O O . ALA A 1 91 ? 15.32 2.389 -0.391 1 89.56 91 ALA A O 1
ATOM 733 N N . MET B 1 1 ? -16.141 -33.25 -6.461 1 38.19 1 MET B N 1
ATOM 734 C CA . MET B 1 1 ? -16.266 -31.922 -5.859 1 38.19 1 MET B CA 1
ATOM 735 C C . MET B 1 1 ? -15.461 -30.891 -6.645 1 38.19 1 MET B C 1
ATOM 737 O O . MET B 1 1 ? -14.25 -31.047 -6.828 1 38.19 1 MET B O 1
ATOM 741 N N . SER B 1 2 ? -15.961 -30.156 -7.602 1 41.69 2 SER B N 1
ATOM 742 C CA . SER B 1 2 ? -15.336 -29.25 -8.562 1 41.69 2 SER B CA 1
ATOM 743 C C . SER B 1 2 ? -14.438 -28.234 -7.867 1 41.69 2 SER B C 1
ATOM 745 O O . SER B 1 2 ? -14.859 -27.578 -6.918 1 41.69 2 SER B O 1
ATOM 747 N N . VAL B 1 3 ? -13.211 -28.422 -7.707 1 48.44 3 VAL B N 1
ATOM 748 C CA . VAL B 1 3 ? -12.305 -27.516 -7.012 1 48.44 3 VAL B CA 1
ATOM 749 C C . VAL B 1 3 ? -12.594 -26.062 -7.426 1 48.44 3 VAL B C 1
ATOM 751 O O . VAL B 1 3 ? -12.469 -25.719 -8.602 1 48.44 3 VAL B O 1
ATOM 754 N N . ASP B 1 4 ? -13.617 -25.531 -6.891 1 54.84 4 ASP B N 1
ATOM 755 C CA . ASP B 1 4 ? -14.086 -24.172 -7.141 1 54.84 4 ASP B CA 1
ATOM 756 C C . ASP B 1 4 ? -12.914 -23.234 -7.438 1 54.84 4 ASP B C 1
ATOM 758 O O . ASP B 1 4 ? -11.984 -23.109 -6.637 1 54.84 4 ASP B O 1
ATOM 762 N N . LYS B 1 5 ? -12.562 -23.25 -8.773 1 74.06 5 LYS B N 1
ATOM 763 C CA . LYS B 1 5 ? -11.461 -22.484 -9.352 1 74.06 5 LYS B CA 1
ATOM 764 C C . LYS B 1 5 ? -11.508 -21.031 -8.914 1 74.06 5 LYS B C 1
ATOM 766 O O . LYS B 1 5 ? -12.555 -20.391 -8.992 1 74.06 5 LYS B O 1
ATOM 771 N N . VAL B 1 6 ? -10.656 -20.797 -8.031 1 87.19 6 VAL B N 1
ATOM 772 C CA . VAL B 1 6 ? -10.516 -19.391 -7.641 1 87.19 6 VAL B CA 1
ATOM 773 C C . VAL B 1 6 ? -10.18 -18.547 -8.867 1 87.19 6 VAL B C 1
ATOM 775 O O . VAL B 1 6 ? -9.266 -18.875 -9.625 1 87.19 6 VAL B O 1
ATOM 778 N N . ASP B 1 7 ? -11.055 -17.641 -9.203 1 92.38 7 ASP B N 1
ATOM 779 C CA . ASP B 1 7 ? -10.812 -16.734 -10.328 1 92.38 7 ASP B CA 1
ATOM 780 C C . ASP B 1 7 ? -9.82 -15.641 -9.953 1 92.38 7 ASP B C 1
ATOM 782 O O . ASP B 1 7 ? -9.977 -14.977 -8.93 1 92.38 7 ASP B O 1
ATOM 786 N N . VAL B 1 8 ? -8.773 -15.633 -10.766 1 96.75 8 VAL B N 1
ATOM 787 C CA . VAL B 1 8 ? -7.738 -14.625 -10.547 1 96.75 8 VAL B CA 1
ATOM 788 C C . VAL B 1 8 ? -7.59 -13.758 -11.797 1 96.75 8 VAL B C 1
ATOM 790 O O . VAL B 1 8 ? -7.578 -14.273 -12.914 1 96.75 8 VAL B O 1
ATOM 793 N N . GLN B 1 9 ? -7.582 -12.445 -11.602 1 98.06 9 GLN B N 1
ATOM 794 C CA . GLN B 1 9 ? -7.383 -11.508 -12.695 1 98.06 9 GLN B CA 1
ATOM 795 C C . GLN B 1 9 ? -6.195 -10.586 -12.43 1 98.06 9 GLN B C 1
ATOM 797 O O . GLN B 1 9 ? -6.262 -9.711 -11.562 1 98.06 9 GLN B O 1
ATOM 802 N N . ILE B 1 10 ? -5.152 -10.789 -13.234 1 98.38 10 ILE B N 1
ATOM 803 C CA . ILE B 1 10 ? -4.031 -9.859 -13.148 1 98.38 10 ILE B CA 1
ATOM 804 C C . ILE B 1 10 ? -4.406 -8.539 -13.828 1 98.38 10 ILE B C 1
ATOM 806 O O . ILE B 1 10 ? -4.812 -8.523 -14.992 1 98.38 10 ILE B O 1
ATOM 810 N N . THR B 1 11 ? -4.301 -7.488 -13.055 1 98.44 11 THR B N 1
ATOM 811 C CA . THR B 1 11 ? -4.77 -6.211 -13.586 1 98.44 11 THR B CA 1
ATOM 812 C C . THR B 1 11 ? -3.596 -5.34 -14.016 1 98.44 11 THR B C 1
ATOM 814 O O . THR B 1 11 ? -3.754 -4.453 -14.859 1 98.44 11 THR B O 1
ATOM 817 N N . ASN B 1 12 ? -2.463 -5.414 -13.461 1 98.62 12 ASN B N 1
ATOM 818 C CA . ASN B 1 12 ? -1.245 -4.68 -13.781 1 98.62 12 ASN B CA 1
ATOM 819 C C . ASN B 1 12 ? 0.004 -5.445 -13.352 1 98.62 12 ASN B C 1
ATOM 821 O O . ASN B 1 12 ? -0.034 -6.215 -12.391 1 98.62 12 ASN B O 1
ATOM 825 N N . HIS B 1 13 ? 1.034 -5.289 -14.195 1 98.69 13 HIS B N 1
ATOM 826 C CA . HIS B 1 13 ? 2.252 -5.996 -13.805 1 98.69 13 HIS B CA 1
ATOM 827 C C . HIS B 1 13 ? 3.473 -5.414 -14.516 1 98.69 13 HIS B C 1
ATOM 829 O O . HIS B 1 13 ? 3.355 -4.859 -15.609 1 98.69 13 HIS B O 1
ATOM 835 N N . ASN B 1 14 ? 4.539 -5.379 -13.867 1 98.44 14 ASN B N 1
ATOM 836 C CA . ASN B 1 14 ? 5.91 -5.305 -14.359 1 98.44 14 ASN B CA 1
ATOM 837 C C . ASN B 1 14 ? 6.777 -6.414 -13.773 1 98.44 14 ASN B C 1
ATOM 839 O O . ASN B 1 14 ? 7.652 -6.156 -12.945 1 98.44 14 ASN B O 1
ATOM 843 N N . MET B 1 15 ? 6.453 -7.695 -14.219 1 98 15 MET B N 1
ATOM 844 C CA . MET B 1 15 ? 6.977 -8.938 -13.664 1 98 15 MET B CA 1
ATOM 845 C C . MET B 1 15 ? 6.996 -10.039 -14.719 1 98 15 MET B C 1
ATOM 847 O O . MET B 1 15 ? 6.043 -10.188 -15.484 1 98 15 MET B O 1
ATOM 851 N N . PRO B 1 16 ? 8.07 -10.781 -14.852 1 97.88 16 PRO B N 1
ATOM 852 C CA . PRO B 1 16 ? 8.086 -11.867 -15.828 1 97.88 16 PRO B CA 1
ATOM 853 C C . PRO B 1 16 ? 6.918 -12.836 -15.664 1 97.88 16 PRO B C 1
ATOM 855 O O . PRO B 1 16 ? 6.512 -13.133 -14.531 1 97.88 16 PRO B O 1
ATOM 858 N N . GLU B 1 17 ? 6.488 -13.391 -16.797 1 97.62 17 GLU B N 1
ATOM 859 C CA . GLU B 1 17 ? 5.305 -14.242 -16.812 1 97.62 17 GLU B CA 1
ATOM 860 C C . GLU B 1 17 ? 5.484 -15.445 -15.891 1 97.62 17 GLU B C 1
ATOM 862 O 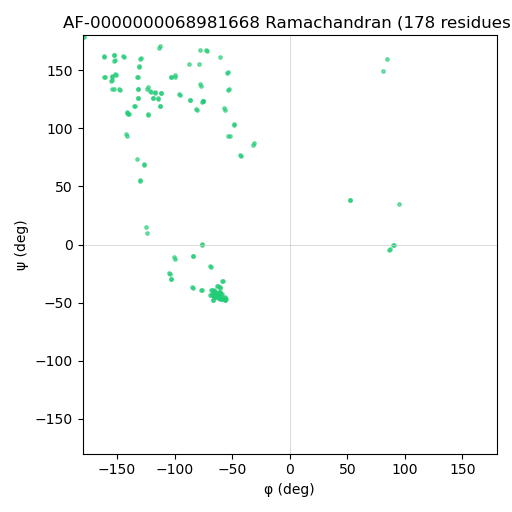O . GLU B 1 17 ? 4.551 -15.844 -15.195 1 97.62 17 GLU B O 1
ATOM 867 N N . SER B 1 18 ? 6.602 -16.016 -15.953 1 97.25 18 SER B N 1
ATOM 868 C CA . SER B 1 18 ? 6.871 -17.188 -15.117 1 97.25 18 SER B CA 1
ATOM 869 C C . SER B 1 18 ? 6.754 -16.828 -13.641 1 97.25 18 SER B C 1
ATOM 871 O O . SER B 1 18 ? 6.219 -17.625 -12.852 1 97.25 18 SER B O 1
ATOM 873 N N . MET B 1 19 ? 7.258 -15.711 -13.266 1 98.06 19 MET B N 1
ATOM 874 C CA . MET B 1 19 ? 7.172 -15.25 -11.883 1 98.06 19 MET B CA 1
ATOM 875 C C . MET B 1 19 ? 5.73 -14.922 -11.508 1 98.06 19 MET B C 1
ATOM 877 O O . MET B 1 19 ? 5.277 -15.242 -10.406 1 98.06 19 MET B O 1
ATOM 881 N N . GLN B 1 20 ? 4.977 -14.328 -12.398 1 98.56 20 GLN B N 1
ATOM 882 C CA . GLN B 1 20 ? 3.576 -14 -12.156 1 98.56 20 GLN B CA 1
ATOM 883 C C . GLN B 1 20 ? 2.783 -15.25 -11.773 1 98.56 20 GLN B C 1
ATOM 885 O O . GLN B 1 20 ? 2.049 -15.242 -10.781 1 98.56 20 GLN B O 1
ATOM 890 N N . ASP B 1 21 ? 3.01 -16.297 -12.586 1 97.69 21 ASP B N 1
ATOM 891 C CA . ASP B 1 21 ? 2.273 -17.531 -12.375 1 97.69 21 ASP B CA 1
ATOM 892 C C . ASP B 1 21 ? 2.549 -18.109 -10.992 1 97.69 21 ASP B C 1
ATOM 894 O O . ASP B 1 21 ? 1.62 -18.5 -10.281 1 97.69 21 ASP B O 1
ATOM 898 N N . GLU B 1 22 ? 3.824 -18.125 -10.688 1 98.06 22 GLU B N 1
ATOM 899 C CA . GLU B 1 22 ? 4.227 -18.656 -9.391 1 98.06 22 GLU B CA 1
ATOM 900 C C . GLU B 1 22 ? 3.688 -17.812 -8.25 1 98.06 22 GLU B C 1
ATOM 902 O O . GLU B 1 22 ? 3.164 -18.344 -7.266 1 98.06 22 GLU B O 1
ATOM 907 N N . VAL B 1 23 ? 3.758 -16.531 -8.297 1 98.62 23 VAL B N 1
ATOM 908 C CA . VAL B 1 23 ? 3.35 -15.602 -7.254 1 98.62 23 VAL B CA 1
ATOM 909 C C . VAL B 1 23 ? 1.839 -15.68 -7.047 1 98.62 23 VAL B C 1
ATOM 911 O O . VAL B 1 23 ? 1.363 -15.75 -5.914 1 98.62 23 VAL B O 1
ATOM 914 N N . VAL B 1 24 ? 1.121 -15.711 -8.141 1 98.56 24 VAL B N 1
ATOM 915 C CA . VAL B 1 24 ? -0.336 -15.75 -8.062 1 98.56 24 VAL B CA 1
ATOM 916 C C . VAL B 1 24 ? -0.785 -17.062 -7.434 1 98.56 24 VAL B C 1
ATOM 918 O O . VAL B 1 24 ? -1.653 -17.078 -6.559 1 98.56 24 VAL B O 1
ATOM 921 N N . LYS B 1 25 ? -0.194 -18.156 -7.887 1 97.88 25 LYS B N 1
ATOM 922 C CA . LYS B 1 25 ? -0.521 -19.469 -7.328 1 97.88 25 LYS B CA 1
ATOM 923 C C . LYS B 1 25 ? -0.258 -19.5 -5.824 1 97.88 25 LYS B C 1
ATOM 925 O O . LYS B 1 25 ? -1.097 -19.969 -5.055 1 97.88 25 LYS B O 1
ATOM 930 N N . SER B 1 26 ? 0.881 -19.016 -5.438 1 98.56 26 SER B N 1
ATOM 931 C CA . SER B 1 26 ? 1.246 -19 -4.023 1 98.56 26 SER B CA 1
ATOM 932 C C . SER B 1 26 ? 0.321 -18.078 -3.232 1 98.56 26 SER B C 1
ATOM 934 O O . SER B 1 26 ? -0.068 -18.391 -2.107 1 98.56 26 SER B O 1
ATOM 936 N N . ALA B 1 27 ? -0.016 -16.953 -3.814 1 98.75 27 ALA B N 1
ATOM 937 C CA . ALA B 1 27 ? -0.893 -15.992 -3.146 1 98.75 27 ALA B CA 1
ATOM 938 C C . ALA B 1 27 ? -2.262 -16.609 -2.867 1 98.75 27 ALA B C 1
ATOM 940 O O . ALA B 1 27 ? -2.838 -16.391 -1.797 1 98.75 27 ALA B O 1
ATOM 941 N N . VAL B 1 28 ? -2.758 -17.344 -3.848 1 98.19 28 VAL B N 1
ATOM 942 C CA . VAL B 1 28 ? -4.059 -17.984 -3.688 1 98.19 28 VAL B CA 1
ATOM 943 C C . VAL B 1 28 ? -3.996 -19 -2.549 1 98.19 28 VAL B C 1
ATOM 945 O O . VAL B 1 28 ? -4.883 -19.031 -1.691 1 98.19 28 VAL B O 1
ATOM 948 N N . ALA B 1 29 ? -2.945 -19.766 -2.527 1 98.19 29 ALA B N 1
ATOM 949 C CA . ALA B 1 29 ? -2.775 -20.766 -1.472 1 98.19 29 ALA B CA 1
ATOM 950 C C . ALA B 1 29 ? -2.678 -20.094 -0.101 1 98.19 29 ALA B C 1
ATOM 952 O O . ALA B 1 29 ? -3.316 -20.547 0.856 1 98.19 29 ALA B O 1
ATOM 953 N N . ILE B 1 30 ? -1.917 -19.062 0.017 1 98.56 30 ILE B N 1
ATOM 954 C CA . ILE B 1 30 ? -1.714 -18.344 1.274 1 98.56 30 ILE B CA 1
ATOM 955 C C . ILE B 1 30 ? -3.025 -17.703 1.721 1 98.56 30 ILE B C 1
ATOM 957 O O . ILE B 1 30 ? -3.365 -17.734 2.906 1 98.56 30 ILE B O 1
ATOM 961 N N . LEU B 1 31 ? -3.719 -17.141 0.736 1 98.06 31 LEU B N 1
ATOM 962 C CA . LEU B 1 31 ? -4.992 -16.5 1.034 1 98.06 31 LEU B CA 1
ATOM 963 C C . LEU B 1 31 ? -5.984 -17.5 1.614 1 98.06 31 LEU B C 1
ATOM 965 O O . LEU B 1 31 ? -6.688 -17.203 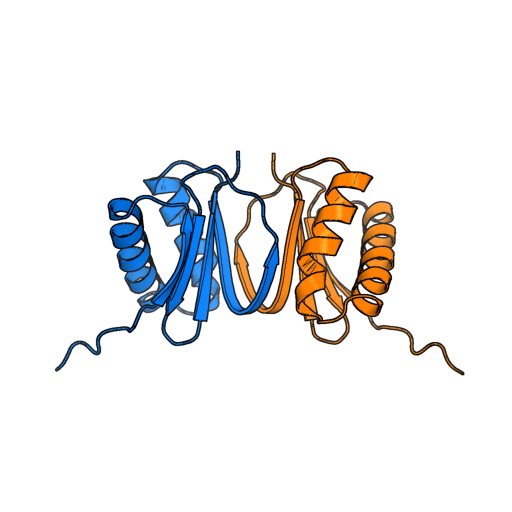2.582 1 98.06 31 LEU B O 1
ATOM 969 N N . MET B 1 32 ? -6.031 -18.703 1.061 1 95.94 32 MET B N 1
ATOM 970 C CA . MET B 1 32 ? -6.961 -19.75 1.483 1 95.94 32 MET B CA 1
ATOM 971 C C . MET B 1 32 ? -6.613 -20.25 2.883 1 95.94 32 MET B C 1
ATOM 973 O O . MET B 1 32 ? -7.488 -20.734 3.607 1 95.94 32 MET B O 1
ATOM 977 N N . GLU B 1 33 ? -5.387 -19.984 3.289 1 97 33 GLU B N 1
ATOM 978 C CA . GLU B 1 33 ? -4.938 -20.469 4.594 1 97 33 GLU B CA 1
ATOM 979 C C . GLU B 1 33 ? -5.004 -19.359 5.637 1 97 33 GLU B C 1
ATOM 981 O O . GLU B 1 33 ? -4.879 -19.609 6.836 1 97 33 GLU B O 1
ATOM 986 N N . SER B 1 34 ? -5.191 -18.156 5.203 1 97.38 34 SER B N 1
ATOM 987 C CA . SER B 1 34 ? -5.141 -17.016 6.105 1 97.38 34 SER B CA 1
ATOM 988 C C . SER B 1 34 ? -6.453 -16.844 6.863 1 97.38 34 SER B C 1
ATOM 990 O O . SER B 1 34 ? -7.492 -16.562 6.262 1 97.38 34 SER B O 1
ATOM 992 N N . ASN B 1 35 ? -6.293 -17.016 8.234 1 97 35 ASN B N 1
ATOM 993 C CA . ASN B 1 35 ? -7.414 -16.812 9.148 1 97 35 ASN B CA 1
ATOM 994 C C . ASN B 1 35 ? -6.965 -16.125 10.438 1 97 35 ASN B C 1
ATOM 996 O O . ASN B 1 35 ? -6.223 -16.703 11.227 1 97 35 ASN B O 1
ATOM 1000 N N . PRO B 1 36 ? -7.48 -14.883 10.57 1 97.88 36 PRO B N 1
ATOM 1001 C CA . PRO B 1 36 ? -8.391 -14.062 9.766 1 97.88 36 PRO B CA 1
ATOM 1002 C C . PRO B 1 36 ? -7.734 -13.531 8.492 1 97.88 36 PRO B C 1
ATOM 1004 O O . PRO B 1 36 ? -6.508 -13.586 8.352 1 97.88 36 PRO B O 1
ATOM 1007 N N . LEU B 1 37 ? -8.5 -12.961 7.492 1 96.56 37 LEU B N 1
ATOM 1008 C CA . LEU B 1 37 ? -8.07 -12.531 6.168 1 96.56 37 LEU B CA 1
ATOM 1009 C C . LEU B 1 37 ? -6.969 -11.484 6.266 1 96.56 37 LEU B C 1
ATOM 1011 O O . LEU B 1 37 ? -6.074 -11.445 5.414 1 96.56 37 LEU B O 1
ATOM 1015 N N . ASN B 1 38 ? -7.027 -10.719 7.297 1 98.19 38 ASN B N 1
ATOM 1016 C CA . ASN B 1 38 ? -6.102 -9.594 7.406 1 98.19 38 ASN B CA 1
ATOM 1017 C C . ASN B 1 38 ? -4.699 -10.055 7.793 1 98.19 38 ASN B C 1
ATOM 1019 O O . ASN B 1 38 ? -3.775 -9.25 7.891 1 98.19 38 ASN B O 1
ATOM 1023 N N . THR B 1 39 ? -4.445 -11.375 7.996 1 98.62 39 THR B N 1
ATOM 1024 C CA . THR B 1 39 ? -3.111 -11.914 8.234 1 98.62 39 THR B CA 1
ATOM 1025 C C . THR B 1 39 ? -2.387 -12.164 6.914 1 98.62 39 THR B C 1
ATOM 1027 O O . THR B 1 39 ? -1.166 -12.336 6.895 1 98.62 39 THR B O 1
ATOM 1030 N N . PHE B 1 40 ? -3.107 -12.062 5.797 1 98.81 40 PHE B N 1
ATOM 1031 C CA . PHE B 1 40 ? -2.596 -12.406 4.473 1 98.81 40 PHE B CA 1
ATOM 1032 C C . PHE B 1 40 ? -1.417 -11.516 4.102 1 98.81 40 PHE B C 1
ATOM 1034 O O . PHE B 1 40 ? -0.375 -12.008 3.662 1 98.81 40 PHE B O 1
ATOM 1041 N N . PRO B 1 41 ? -1.531 -10.195 4.312 1 98.94 41 PRO B N 1
ATOM 1042 C CA . PRO B 1 41 ? -0.435 -9.344 3.838 1 98.94 41 PRO B CA 1
ATOM 1043 C C . PRO B 1 41 ? 0.901 -9.688 4.492 1 98.94 41 PRO B C 1
ATOM 1045 O O . PRO B 1 41 ? 1.937 -9.695 3.82 1 98.94 41 PRO B O 1
ATOM 1048 N N . ALA B 1 42 ? 0.791 -10.031 5.742 1 98.88 42 ALA B N 1
ATOM 1049 C CA . ALA B 1 42 ? 2.023 -10.359 6.453 1 98.88 42 ALA B CA 1
ATOM 1050 C C . ALA B 1 42 ? 2.627 -11.664 5.934 1 98.88 42 ALA B C 1
ATOM 1052 O O . ALA B 1 42 ? 3.834 -11.742 5.699 1 98.88 42 ALA B O 1
ATOM 1053 N N . LYS B 1 43 ? 1.806 -12.617 5.738 1 98.88 43 LYS B N 1
ATOM 1054 C CA . LYS B 1 43 ? 2.258 -13.914 5.242 1 98.88 43 LYS B CA 1
ATOM 1055 C C . LYS B 1 43 ? 2.789 -13.805 3.816 1 98.88 43 LYS B C 1
ATOM 1057 O O . LYS B 1 43 ? 3.818 -14.391 3.484 1 98.88 43 LYS B O 1
ATOM 1062 N N . MET B 1 44 ? 2.094 -13.031 3.037 1 98.94 44 MET B N 1
ATOM 1063 C CA . MET B 1 44 ? 2.5 -12.867 1.645 1 98.94 44 MET B CA 1
ATOM 1064 C C . MET B 1 44 ? 3.832 -12.133 1.55 1 98.94 44 MET B C 1
ATOM 1066 O O . MET B 1 44 ? 4.707 -12.523 0.774 1 98.94 44 MET B O 1
ATOM 1070 N N . LYS B 1 45 ? 3.92 -11.078 2.264 1 98.94 45 LYS B N 1
ATOM 1071 C CA . LYS B 1 45 ? 5.18 -10.336 2.285 1 98.94 45 LYS B CA 1
ATOM 1072 C C . LYS B 1 45 ? 6.336 -11.242 2.713 1 98.94 45 LYS B C 1
ATOM 1074 O O . LYS B 1 45 ? 7.422 -11.18 2.133 1 98.94 45 LYS B O 1
ATOM 1079 N N . GLU B 1 46 ? 6.113 -12 3.74 1 98.75 46 GLU B N 1
ATOM 1080 C CA . GLU B 1 46 ? 7.137 -12.922 4.227 1 98.75 46 GLU B CA 1
ATOM 1081 C C . GLU B 1 46 ? 7.535 -13.93 3.148 1 98.75 46 GLU B C 1
ATOM 1083 O O . GLU B 1 46 ? 8.719 -14.188 2.945 1 98.75 46 GLU B O 1
ATOM 1088 N N . TYR B 1 47 ? 6.574 -14.492 2.512 1 98.81 47 TYR B N 1
ATOM 1089 C CA . TYR B 1 47 ? 6.824 -15.438 1.425 1 98.81 47 TYR B CA 1
ATOM 1090 C C . TYR B 1 47 ? 7.691 -14.805 0.344 1 98.81 47 TYR B C 1
ATOM 1092 O O . TYR B 1 47 ? 8.664 -15.406 -0.114 1 98.81 47 TYR B O 1
ATOM 1100 N N . MET B 1 48 ? 7.355 -13.594 -0.053 1 98.81 48 MET B N 1
ATOM 1101 C CA . MET B 1 48 ? 8.07 -12.906 -1.122 1 98.81 48 MET B CA 1
ATOM 1102 C C . MET B 1 48 ? 9.5 -12.586 -0.699 1 98.81 48 MET B C 1
ATOM 1104 O O . MET B 1 48 ? 10.438 -12.773 -1.476 1 98.81 48 MET B O 1
ATOM 1108 N N . ASP B 1 49 ? 9.594 -12.133 0.521 1 98.62 49 ASP B N 1
ATOM 1109 C CA . ASP B 1 49 ? 10.922 -11.797 1.03 1 98.62 49 ASP B CA 1
ATOM 1110 C C . ASP B 1 49 ? 11.82 -13.031 1.079 1 98.62 49 ASP B C 1
ATOM 1112 O O . ASP B 1 49 ? 13.023 -12.938 0.834 1 98.62 49 ASP B O 1
ATOM 1116 N N . ARG B 1 50 ? 11.281 -14.117 1.384 1 98.44 50 ARG B N 1
ATOM 1117 C CA . ARG B 1 50 ? 12.039 -15.359 1.499 1 98.44 50 ARG B CA 1
ATOM 1118 C C . ARG B 1 50 ? 12.383 -15.93 0.124 1 98.44 50 ARG B C 1
ATOM 1120 O O . ARG B 1 50 ? 13.492 -16.406 -0.097 1 98.44 50 ARG B O 1
ATOM 1127 N N . THR B 1 51 ? 11.445 -15.812 -0.76 1 98.19 51 THR B N 1
ATOM 1128 C CA . THR B 1 51 ? 11.555 -16.484 -2.053 1 98.19 51 THR B CA 1
ATOM 1129 C C . THR B 1 51 ? 12.375 -15.633 -3.029 1 98.19 51 THR B C 1
ATOM 1131 O O . THR B 1 51 ? 13.141 -16.172 -3.83 1 98.19 51 THR B O 1
ATOM 1134 N N . TYR B 1 52 ? 12.211 -14.273 -2.965 1 97.19 52 TYR B N 1
ATOM 1135 C CA . TYR B 1 52 ? 12.805 -13.43 -3.994 1 97.19 52 T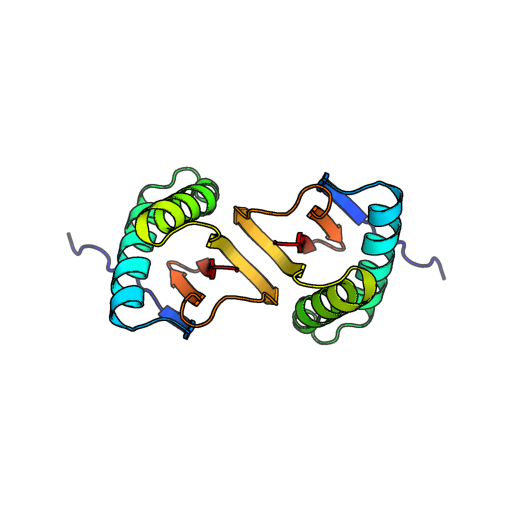YR B CA 1
ATOM 1136 C C . TYR B 1 52 ? 13.719 -12.383 -3.379 1 97.19 52 TYR B C 1
ATOM 1138 O O . TYR B 1 52 ? 14.125 -11.43 -4.051 1 97.19 52 TYR B O 1
ATOM 1146 N N . ARG B 1 53 ? 14.023 -12.469 -2.125 1 94.94 53 ARG B N 1
ATOM 1147 C CA . ARG B 1 53 ? 14.883 -11.539 -1.395 1 94.94 53 ARG B CA 1
ATOM 1148 C C . ARG B 1 53 ? 14.109 -10.289 -0.984 1 94.94 53 ARG B C 1
ATOM 1150 O O . ARG B 1 53 ? 13.195 -9.859 -1.69 1 94.94 53 ARG B O 1
ATOM 1157 N N . PRO B 1 54 ? 14.484 -9.727 0.087 1 96.38 54 PRO B N 1
ATOM 1158 C CA . PRO B 1 54 ? 13.812 -8.5 0.523 1 96.38 54 PRO B CA 1
ATOM 1159 C C . PRO B 1 54 ? 13.945 -7.363 -0.491 1 96.38 54 PRO B C 1
ATOM 1161 O O . PRO B 1 54 ? 14.859 -7.375 -1.322 1 96.38 54 PRO B O 1
ATOM 1164 N N . ARG B 1 55 ? 13.062 -6.441 -0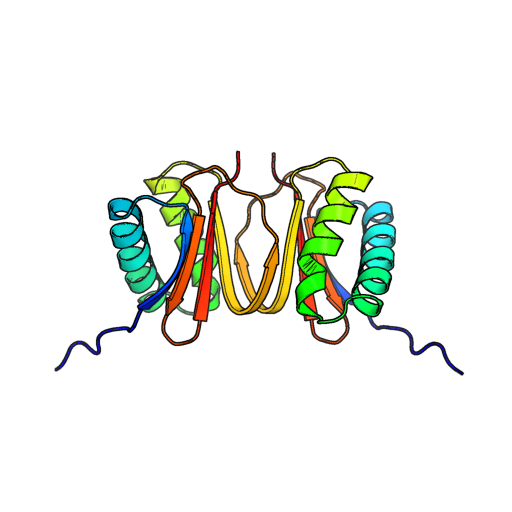.297 1 96.88 55 ARG B N 1
ATOM 1165 C CA . ARG B 1 55 ? 12.156 -5.672 0.546 1 96.88 55 ARG B CA 1
ATOM 1166 C C . ARG B 1 55 ? 10.773 -5.566 -0.094 1 96.88 55 ARG B C 1
ATOM 1168 O O . ARG B 1 55 ? 10.367 -4.488 -0.526 1 96.88 55 ARG B O 1
ATOM 1175 N N . TRP B 1 56 ? 9.93 -6.566 -0.14 1 98.81 56 TRP B N 1
ATOM 1176 C CA . TRP B 1 56 ? 8.578 -6.59 -0.702 1 98.81 56 TRP B CA 1
ATOM 1177 C C . TRP B 1 56 ? 7.582 -5.945 0.253 1 98.81 56 TRP B C 1
ATOM 1179 O O . TRP B 1 56 ? 7.793 -5.93 1.468 1 98.81 56 TRP B O 1
ATOM 1189 N N . HIS B 1 57 ? 6.434 -5.418 -0.281 1 98.94 57 HIS B N 1
ATOM 1190 C CA . HIS B 1 57 ? 5.273 -4.855 0.405 1 98.94 57 HIS B CA 1
ATOM 1191 C C . HIS B 1 57 ? 3.975 -5.434 -0.147 1 98.94 57 HIS B C 1
ATOM 1193 O O . HIS B 1 57 ? 3.873 -5.715 -1.344 1 98.94 57 HIS B O 1
ATOM 1199 N N . CYS B 1 58 ? 3.041 -5.613 0.701 1 98.94 58 CYS B N 1
ATOM 1200 C CA . CYS B 1 58 ? 1.78 -6.211 0.272 1 98.94 58 CYS B CA 1
ATOM 1201 C C . CYS B 1 58 ? 0.593 -5.402 0.785 1 98.94 58 CYS B C 1
ATOM 1203 O O . CYS B 1 58 ? 0.511 -5.102 1.977 1 98.94 58 CYS B O 1
ATOM 1205 N N . ILE B 1 59 ? -0.284 -5.004 -0.071 1 98.94 59 ILE B N 1
ATOM 1206 C CA . ILE B 1 59 ? -1.564 -4.371 0.224 1 98.94 59 ILE B CA 1
ATOM 1207 C C . ILE B 1 59 ? -2.705 -5.254 -0.278 1 98.94 59 ILE B C 1
ATOM 1209 O O . ILE B 1 59 ? -2.643 -5.785 -1.389 1 98.94 59 ILE B O 1
ATOM 1213 N N . MET B 1 60 ? -3.672 -5.504 0.505 1 98.88 60 MET B N 1
ATOM 1214 C CA . MET B 1 60 ? -4.852 -6.258 0.099 1 98.88 60 MET B CA 1
ATOM 1215 C C . MET B 1 60 ? -6.129 -5.543 0.524 1 98.88 60 MET B C 1
ATOM 1217 O O . MET B 1 60 ? -6.254 -5.117 1.674 1 98.88 60 MET B O 1
ATOM 1221 N N . GLY B 1 61 ? -7.07 -5.441 -0.361 1 98.5 61 GLY B N 1
ATOM 1222 C CA . GLY B 1 61 ? -8.352 -4.855 0 1 98.5 61 GLY B CA 1
ATOM 1223 C C . GLY B 1 61 ? -9.344 -4.848 -1.144 1 98.5 61 GLY B C 1
ATOM 1224 O O . GLY B 1 61 ? -9.031 -5.285 -2.252 1 98.5 61 GLY B O 1
ATOM 1225 N N . LYS B 1 62 ? -10.531 -4.352 -0.883 1 97.69 62 LYS B N 1
ATOM 1226 C CA . LYS B 1 62 ? -11.594 -4.309 -1.886 1 97.69 62 LYS B CA 1
ATOM 1227 C C . LYS B 1 62 ? -11.773 -2.896 -2.43 1 97.69 62 LYS B C 1
ATOM 1229 O O . LYS B 1 62 ? -12.227 -2.717 -3.564 1 97.69 62 LYS B O 1
ATOM 1234 N N . ASN B 1 63 ? -11.391 -1.904 -1.633 1 97.44 63 ASN B N 1
ATOM 1235 C CA . ASN B 1 63 ? -11.586 -0.505 -1.999 1 97.44 63 ASN B CA 1
ATOM 1236 C C . ASN B 1 63 ? -10.406 0.358 -1.562 1 97.44 63 ASN B C 1
ATOM 1238 O O . ASN B 1 63 ? -10.391 0.876 -0.445 1 97.44 63 ASN B O 1
ATOM 1242 N N . TYR B 1 64 ? -9.5 0.537 -2.512 1 98.62 64 TYR B N 1
ATOM 1243 C CA . TYR B 1 64 ? -8.359 1.406 -2.248 1 98.62 64 TYR B CA 1
ATOM 1244 C C . TYR B 1 64 ? -7.691 1.842 -3.549 1 98.62 64 TYR B C 1
ATOM 1246 O O . TYR B 1 64 ? -7.902 1.227 -4.598 1 98.62 64 TYR B O 1
ATOM 1254 N N . CYS B 1 65 ? -6.926 2.871 -3.523 1 98.75 65 CYS B N 1
ATOM 1255 C CA . CYS B 1 65 ? -6.031 3.324 -4.586 1 98.75 65 CYS B CA 1
ATOM 1256 C C . CYS B 1 65 ? -4.629 3.576 -4.047 1 98.75 65 CYS B C 1
ATOM 1258 O O . CYS B 1 65 ? -4.426 3.623 -2.832 1 98.75 65 CYS B O 1
ATOM 1260 N N . SER B 1 66 ? -3.67 3.598 -4.898 1 98.81 66 SER B N 1
ATOM 1261 C CA . SER B 1 66 ? -2.289 3.693 -4.434 1 98.81 66 SER B CA 1
ATOM 1262 C C . SER B 1 66 ? -1.401 4.363 -5.477 1 98.81 66 SER B C 1
ATOM 1264 O O . SER B 1 66 ? -1.782 4.473 -6.645 1 98.81 66 SER B O 1
ATOM 1266 N N . ASN B 1 67 ? -0.371 4.863 -5.09 1 98.88 67 ASN B N 1
ATOM 1267 C CA . ASN B 1 67 ? 0.775 5.25 -5.906 1 98.88 67 ASN B CA 1
ATOM 1268 C C . ASN B 1 67 ? 2.094 4.902 -5.219 1 98.88 67 ASN B C 1
ATOM 1270 O O . ASN B 1 67 ? 2.381 5.402 -4.129 1 98.88 67 ASN B O 1
ATOM 1274 N N . VAL B 1 68 ? 2.844 3.9 -5.816 1 98.56 68 VAL B N 1
ATOM 1275 C CA . VAL B 1 68 ? 4.055 3.369 -5.207 1 98.56 68 VAL B CA 1
ATOM 1276 C C . VAL B 1 68 ? 5.184 3.344 -6.234 1 98.56 68 VAL B C 1
ATOM 1278 O O . VAL B 1 68 ? 4.934 3.328 -7.441 1 98.56 68 VAL B O 1
ATOM 1281 N N . SER B 1 69 ? 6.406 3.428 -5.809 1 97.44 69 SER B N 1
ATOM 1282 C CA . SER B 1 69 ? 7.57 3.18 -6.652 1 97.44 69 SER B CA 1
ATOM 1283 C C . SER B 1 69 ? 8.125 1.775 -6.434 1 97.44 69 SER B C 1
ATOM 1285 O O . SER B 1 69 ? 7.984 1.212 -5.344 1 97.44 69 SER B O 1
ATOM 1287 N N . PHE B 1 70 ? 8.625 1.163 -7.398 1 97.5 70 PHE B N 1
ATOM 1288 C CA . PHE B 1 70 ? 9.094 -0.216 -7.316 1 97.5 70 PHE B CA 1
ATOM 1289 C C . PHE B 1 70 ? 10.32 -0.423 -8.188 1 97.5 70 PHE B C 1
ATOM 1291 O O . PHE B 1 70 ? 10.617 0.397 -9.062 1 97.5 70 PHE B O 1
ATOM 1298 N N . VAL B 1 71 ? 11.008 -1.504 -7.902 1 96.44 71 VAL B N 1
ATOM 1299 C CA . VAL B 1 71 ? 12.102 -1.964 -8.758 1 96.44 71 VAL B CA 1
ATOM 1300 C C . VAL B 1 71 ? 11.531 -2.658 -9.992 1 96.44 71 VAL B C 1
ATOM 1302 O O . VAL B 1 71 ? 10.609 -3.473 -9.883 1 96.44 71 VAL B O 1
ATOM 1305 N N . GLU B 1 72 ? 12.125 -2.322 -11.094 1 96.75 72 GLU B N 1
ATOM 1306 C CA . GLU B 1 72 ? 11.664 -2.906 -12.352 1 96.75 72 GLU B CA 1
ATOM 1307 C C . GLU B 1 72 ? 11.625 -4.43 -12.266 1 96.75 72 GLU B C 1
ATOM 1309 O O . GLU B 1 72 ? 12.547 -5.051 -11.734 1 96.75 72 GLU B O 1
ATOM 1314 N N . GLY B 1 73 ? 10.5 -5.008 -12.742 1 97.62 73 GLY B N 1
ATOM 1315 C CA . GLY B 1 73 ? 10.375 -6.457 -12.805 1 97.62 73 GLY B CA 1
ATOM 1316 C C . GLY B 1 73 ? 9.797 -7.059 -11.531 1 97.62 73 GLY B C 1
ATOM 1317 O O . GLY B 1 73 ? 9.641 -8.273 -11.438 1 97.62 73 GLY B O 1
ATOM 1318 N N . ASN B 1 74 ? 9.5 -6.188 -10.562 1 98.38 74 ASN B N 1
ATOM 1319 C CA . ASN B 1 74 ? 9.07 -6.68 -9.258 1 98.38 74 ASN B CA 1
ATOM 1320 C C . ASN B 1 74 ? 7.789 -6 -8.789 1 98.38 74 ASN B C 1
ATOM 1322 O O . ASN B 1 74 ? 7.742 -5.426 -7.703 1 98.38 74 ASN B O 1
ATOM 1326 N N . PHE B 1 75 ? 6.777 -6.086 -9.633 1 98.81 75 PHE B N 1
ATOM 1327 C CA . PHE B 1 75 ? 5.492 -5.441 -9.367 1 98.81 75 PHE B CA 1
ATOM 1328 C C . PHE B 1 75 ? 4.352 -6.25 -9.969 1 98.81 75 PHE B C 1
ATOM 1330 O O . PHE B 1 75 ? 4.414 -6.652 -11.133 1 98.81 75 PHE B O 1
ATOM 1337 N N . ILE B 1 76 ? 3.289 -6.457 -9.172 1 98.88 76 ILE B N 1
ATOM 1338 C CA . ILE B 1 76 ? 2.104 -7.098 -9.727 1 98.88 76 ILE B CA 1
ATOM 1339 C C . ILE B 1 76 ? 0.873 -6.699 -8.922 1 98.88 76 ILE B C 1
ATOM 1341 O O . ILE B 1 76 ? 0.943 -6.57 -7.695 1 98.88 76 ILE B O 1
ATOM 1345 N N . THR B 1 77 ? -0.226 -6.477 -9.57 1 98.88 77 THR B N 1
ATOM 1346 C CA . THR B 1 77 ? -1.547 -6.305 -8.977 1 98.88 77 THR B CA 1
ATOM 1347 C C . THR B 1 77 ? -2.537 -7.312 -9.547 1 98.88 77 THR B C 1
ATOM 1349 O O . THR B 1 77 ? -2.605 -7.5 -10.766 1 98.88 77 THR B O 1
ATOM 1352 N N . PHE B 1 78 ? -3.316 -7.926 -8.766 1 98.88 78 PHE B N 1
ATOM 1353 C CA . PHE B 1 78 ? -4.305 -8.883 -9.25 1 98.88 78 PHE B CA 1
ATOM 1354 C C . PHE B 1 78 ? -5.488 -8.969 -8.297 1 98.88 78 PHE B C 1
ATOM 1356 O O . PHE B 1 78 ? -5.402 -8.539 -7.148 1 98.88 78 PHE B O 1
ATOM 1363 N N . ILE B 1 79 ? -6.594 -9.523 -8.781 1 98.69 79 ILE B N 1
ATOM 1364 C CA . ILE B 1 79 ? -7.836 -9.656 -8.031 1 98.69 79 ILE B CA 1
ATOM 1365 C C . ILE B 1 79 ? -8.109 -11.125 -7.742 1 98.69 79 ILE B C 1
ATOM 1367 O O . ILE B 1 79 ? -8.023 -11.969 -8.641 1 98.69 79 ILE B O 1
ATOM 1371 N N . VAL B 1 80 ? -8.398 -11.406 -6.516 1 97.12 80 VAL B N 1
ATOM 1372 C CA . VAL B 1 80 ? -8.805 -12.742 -6.102 1 97.12 80 VAL B CA 1
ATOM 1373 C C . VAL B 1 80 ? -10 -12.648 -5.156 1 97.12 80 VAL B C 1
ATOM 1375 O O . VAL B 1 80 ? -9.914 -12.016 -4.102 1 97.12 80 VAL B O 1
ATOM 1378 N N . ASP B 1 81 ? -11.117 -13.258 -5.57 1 93.44 81 ASP B N 1
ATOM 1379 C CA . ASP B 1 81 ? -12.328 -13.281 -4.754 1 93.44 81 ASP B CA 1
ATOM 1380 C C . ASP B 1 81 ? -12.719 -11.875 -4.316 1 93.44 81 ASP B C 1
ATOM 1382 O O . ASP B 1 81 ? -13.016 -11.641 -3.143 1 93.44 81 ASP B O 1
ATOM 1386 N N . GLY B 1 82 ? -12.539 -10.938 -5.203 1 95.75 82 GLY B N 1
ATOM 1387 C CA . GLY B 1 82 ? -12.992 -9.57 -4.965 1 95.75 82 GLY B CA 1
ATOM 1388 C C . GLY B 1 82 ? -11.969 -8.727 -4.234 1 95.75 82 GLY B C 1
ATOM 1389 O O . GLY B 1 82 ? -12.164 -7.52 -4.055 1 95.75 82 GLY B O 1
ATOM 1390 N N . HIS B 1 83 ? -10.891 -9.312 -3.846 1 97.81 83 HIS B N 1
ATOM 1391 C CA . HIS B 1 83 ? -9.82 -8.562 -3.193 1 97.81 83 HIS B CA 1
ATOM 1392 C C . HIS B 1 83 ? -8.742 -8.164 -4.191 1 97.81 83 HIS B C 1
ATOM 1394 O O . HIS B 1 83 ? -8.297 -8.992 -4.996 1 97.81 83 HIS B O 1
ATOM 1400 N N . VAL B 1 84 ? -8.414 -6.914 -4.176 1 98.56 84 VAL B N 1
ATOM 1401 C CA . VAL B 1 84 ? -7.285 -6.422 -4.961 1 98.56 84 VAL B CA 1
ATOM 1402 C C . VAL B 1 84 ? -5.996 -6.57 -4.16 1 98.56 84 VAL B C 1
ATOM 1404 O O . VAL B 1 84 ? -5.902 -6.094 -3.025 1 98.56 84 VAL B O 1
ATOM 1407 N N . ILE B 1 85 ? -5.008 -7.258 -4.734 1 98.88 85 ILE B N 1
ATOM 1408 C CA . ILE B 1 85 ? -3.723 -7.484 -4.082 1 98.88 85 ILE B CA 1
ATOM 1409 C C . ILE B 1 85 ? -2.619 -6.77 -4.855 1 98.88 85 ILE B C 1
ATOM 1411 O O . ILE B 1 85 ? -2.5 -6.926 -6.07 1 98.88 85 ILE B O 1
ATOM 1415 N N . LEU B 1 86 ? -1.892 -5.961 -4.176 1 98.94 86 LEU B N 1
ATOM 1416 C CA . LEU B 1 86 ? -0.729 -5.262 -4.715 1 98.94 86 LEU B CA 1
ATOM 1417 C C . LEU B 1 86 ? 0.556 -5.766 -4.066 1 98.94 86 LEU B C 1
ATOM 1419 O O . LEU B 1 86 ? 0.697 -5.723 -2.842 1 98.94 86 LEU B O 1
ATOM 1423 N N . LEU B 1 87 ? 1.466 -6.312 -4.875 1 98.94 87 LEU B N 1
ATOM 1424 C CA . LEU B 1 87 ? 2.799 -6.742 -4.465 1 98.94 87 LEU B CA 1
ATOM 1425 C C . LEU B 1 87 ? 3.873 -5.965 -5.219 1 98.94 87 LEU B C 1
ATOM 1427 O O . LEU B 1 87 ? 3.834 -5.875 -6.445 1 98.94 87 LEU B O 1
ATOM 1431 N N . PHE B 1 88 ? 4.77 -5.375 -4.41 1 98.88 88 PHE B N 1
ATOM 1432 C CA . PHE B 1 88 ? 5.852 -4.672 -5.09 1 98.88 88 PHE B CA 1
ATOM 1433 C C . PHE B 1 88 ? 7.109 -4.66 -4.23 1 98.88 88 PHE B C 1
ATOM 1435 O O . PHE B 1 88 ? 7.031 -4.68 -3.002 1 98.88 88 PHE B O 1
ATOM 1442 N N . ARG B 1 89 ? 8.219 -4.715 -4.914 1 98.56 89 ARG B N 1
ATOM 1443 C CA . ARG B 1 89 ? 9.516 -4.668 -4.25 1 98.56 89 ARG B CA 1
ATOM 1444 C C . ARG B 1 89 ? 10.156 -3.291 -4.395 1 98.56 89 ARG B C 1
ATOM 1446 O O . ARG B 1 89 ? 10.008 -2.635 -5.426 1 98.56 89 ARG B O 1
ATOM 1453 N N . THR B 1 90 ? 10.844 -2.871 -3.354 1 97.94 90 THR B N 1
ATOM 1454 C CA . THR B 1 90 ? 11.578 -1.618 -3.432 1 97.94 90 THR B CA 1
ATOM 1455 C C . THR B 1 90 ? 13.086 -1.873 -3.354 1 97.94 90 THR B C 1
ATOM 1457 O O . THR B 1 90 ? 13.516 -3.002 -3.113 1 97.94 90 THR B O 1
ATOM 1460 N N . ALA B 1 91 ? 13.93 -0.781 -3.662 1 89.5 91 ALA B N 1
ATOM 1461 C CA . ALA B 1 91 ? 15.383 -0.905 -3.688 1 89.5 91 ALA B CA 1
ATOM 1462 C C . ALA B 1 91 ? 15.953 -0.935 -2.273 1 89.5 91 ALA B C 1
ATOM 1464 O O . ALA B 1 91 ? 15.359 -0.383 -1.345 1 89.5 91 ALA B O 1
#

Organism: Fasciola gigantica (NCBI:txid46835)

Solvent-accessible surface area (backbone atoms only — not comparable to full-atom values): 9793 Å² total; per-residue (Å²): 129,77,75,76,74,78,60,71,45,79,76,48,70,42,45,56,68,72,54,47,54,53,51,52,53,49,48,52,56,47,49,76,66,30,79,60,66,78,50,29,25,51,52,50,24,51,52,44,25,71,74,72,49,69,53,38,28,20,40,37,27,70,40,67,43,65,30,74,75,59,38,89,57,35,32,40,30,33,33,48,88,72,28,39,36,40,40,36,24,45,104,128,78,75,77,73,77,58,70,47,79,75,48,71,42,46,54,66,72,56,47,55,52,50,51,54,50,48,53,54,47,48,77,67,31,81,61,66,77,50,28,23,51,53,51,24,51,51,43,26,71,73,70,46,73,54,39,29,19,39,37,26,70,40,67,43,64,30,73,74,59,39,89,55,33,32,39,29,33,32,46,88,73,28,42,36,40,41,35,24,44,104

Foldseek 3Di:
DPPPPWDKFWDDDQADPVVVVVLVVVLVVLCVVDVPNVCSQVVSQVVCCVPPNHAKGKDKDQDDDDDDDADGNFWTWMDTPNMIMTIGGHD/DPPPDWDKFWDDDQADPVVVVVLVVVLVVLCVVDVPNVCSQVVSQVVCCVPPNDDKGKDKDQDDDDDDDADGNFWTWMDTPNMIMTMGHHD

pLDDT: mean 95.23, std 11.11, range [38.19, 98.94]

Nearest PDB structures (foldseek):
  3brl-assembly1_A-2  TM=9.496E-01  e=9.458E-10  Drosophila melanogaster
  4d07-assembly1_A-2  TM=9.553E-01  e=1.225E-09  Homo sapiens
  7y8w-assembly4_R  TM=9.523E-01  e=1.076E-09  Caenorhabditis elegans
  3rjs-assembly1_A-2  TM=9.334E-01  e=1.394E-09  Toxoplasma gondii
  8glv-assembly1_AQ  TM=9.176E-01  e=1.925E-09  Chlamydomonas reinhardtii

Secondary structure (DSSP, 8-state):
-------EEEEEEES-HHHHHHHHHHHHHHHHH-SSGGGHHHHHHHHHHHHH-S-EEEEEEEEEEEE----TT-EEEEEETTEEEEEEE--/-------EEEEEEES-HHHHHHHHHHHHHHHHH-SSGGGHHHHHHHHHHHHH-S-EEEEEEEEEEEE----TT-EEEEEETTEEEEEEE--

InterPro domains:
  IPR001372 Dynein light chain, type 1/2 [PF01221] (8-90)
  IPR001372 Dynein light chain, type 1/2 [PTHR11886] (7-89)
  IPR001372 Dynein light chain, type 1/2 [SM01375] (3-90)
  IPR037177 Dynein light chain superfamily [G3DSA:3.30.740.10] (2-91)
  IPR037177 Dynein light chain superfamily [SSF54648] (5-90)

Sequence (182 aa):
MSVDKVDVQITNHNMPESMQDEVVKSAVAILMESNPLNTFPAKMKEYMDRTYRPRWHCIMGKNYCSNVSFVEGNFITFIVDGHVILLFRTAMSVDKVDVQITNHNMPESMQDEVVKSAVAILMESNPLNTFPAKMKEYMDRTYRPRWHCIMGKNYCSNVSFVEGNFITFIVDGHVILLFRTA